Protein AF-A0A2H9RAN2-F1 (afdb_monomer_lite)

Secondary structure (DSSP, 8-state):
-------SS---S-TT--EEE---HHHHHHHHHHT---EEEGGGSSSTTTTPPPHHHHHHHHHHHHHTT--HHHHHHHHHHHHHHHTGGGG-EEE-EEE----

Structure (mmCIF, N/CA/C/O backbone):
data_AF-A0A2H9RAN2-F1
#
_entry.id   AF-A0A2H9RAN2-F1
#
loop_
_atom_site.group_PDB
_atom_site.id
_atom_site.type_symbol
_atom_site.label_atom_id
_atom_site.label_alt_id
_atom_site.label_comp_id
_atom_site.label_asym_id
_atom_site.label_entity_id
_atom_site.label_seq_id
_atom_site.pdbx_PDB_ins_code
_atom_site.Cartn_x
_atom_site.Cartn_y
_atom_site.Cartn_z
_atom_site.occupancy
_atom_site.B_iso_or_equiv
_atom_site.auth_seq_id
_atom_site.auth_comp_id
_atom_site.auth_asym_id
_atom_site.auth_atom_id
_atom_site.pdbx_PDB_model_num
ATOM 1 N N . MET A 1 1 ? -11.323 36.218 -2.977 1.00 43.06 1 MET A N 1
ATOM 2 C CA . MET A 1 1 ? -10.532 35.564 -1.911 1.00 43.06 1 MET A CA 1
ATOM 3 C C . MET A 1 1 ? -10.203 34.171 -2.437 1.00 43.06 1 MET A C 1
ATOM 5 O O . MET A 1 1 ? -10.872 33.219 -2.074 1.00 43.06 1 MET A O 1
ATOM 9 N N . GLU A 1 2 ? -9.298 34.091 -3.418 1.00 51.75 2 GLU A N 1
ATOM 10 C CA . GLU A 1 2 ? -9.174 32.931 -4.331 1.00 51.75 2 GLU A CA 1
ATOM 11 C C . GLU A 1 2 ? -7.728 32.450 -4.564 1.00 51.75 2 GLU A C 1
ATOM 13 O O . GLU A 1 2 ? -7.513 31.552 -5.365 1.00 51.75 2 GLU A O 1
ATOM 18 N N . ASP A 1 3 ? -6.735 32.951 -3.826 1.00 52.88 3 ASP A N 1
ATOM 19 C CA . ASP A 1 3 ? -5.325 32.606 -4.073 1.00 52.88 3 ASP A CA 1
ATOM 20 C C . ASP A 1 3 ? -4.726 31.719 -2.977 1.00 52.88 3 ASP A C 1
ATOM 22 O O . ASP A 1 3 ? -3.910 32.173 -2.175 1.00 52.88 3 ASP A O 1
ATOM 26 N N . ASN A 1 4 ? -5.121 30.441 -2.910 1.00 55.03 4 ASN A N 1
ATOM 27 C CA . ASN A 1 4 ? -4.305 29.451 -2.183 1.00 55.03 4 ASN A CA 1
ATOM 28 C C . ASN A 1 4 ? -4.529 27.975 -2.560 1.00 55.03 4 ASN A C 1
ATOM 30 O O . ASN A 1 4 ? -4.313 27.077 -1.744 1.00 55.03 4 ASN A O 1
ATOM 34 N N . LEU A 1 5 ? -4.929 27.680 -3.800 1.00 59.69 5 LEU A N 1
ATOM 35 C CA . LEU A 1 5 ? -4.826 26.312 -4.311 1.00 59.69 5 LEU A CA 1
ATOM 36 C C . LEU A 1 5 ? -3.364 26.048 -4.689 1.00 59.69 5 LEU A C 1
ATOM 38 O O . LEU A 1 5 ? -2.942 26.304 -5.815 1.00 59.69 5 LEU A O 1
ATOM 42 N N . LYS A 1 6 ? -2.570 25.547 -3.733 1.00 67.75 6 LYS A N 1
ATOM 43 C CA . LYS A 1 6 ? -1.285 24.913 -4.058 1.00 67.75 6 LYS A CA 1
ATOM 44 C C . LYS A 1 6 ? -1.545 23.850 -5.125 1.00 67.75 6 LYS A C 1
ATOM 46 O O . LYS A 1 6 ? -2.403 22.990 -4.935 1.00 67.75 6 LYS A O 1
ATOM 51 N N . SER A 1 7 ? -0.799 23.916 -6.226 1.00 73.81 7 SER A N 1
ATOM 52 C CA . SER A 1 7 ? -0.818 22.876 -7.254 1.00 73.81 7 SER A CA 1
ATOM 53 C C . SER A 1 7 ? -0.622 21.511 -6.593 1.00 73.81 7 SER A C 1
ATOM 55 O O . SER A 1 7 ? 0.374 21.292 -5.903 1.00 73.81 7 SER A O 1
ATOM 57 N N . VAL A 1 8 ? -1.576 20.598 -6.796 1.00 76.44 8 VAL A N 1
ATOM 58 C CA . VAL A 1 8 ? -1.493 19.207 -6.309 1.00 76.44 8 VAL A CA 1
ATOM 59 C C . VAL A 1 8 ? -0.360 18.430 -6.982 1.00 76.44 8 VAL A C 1
ATOM 61 O O . VAL A 1 8 ? 0.069 17.396 -6.481 1.00 76.44 8 VAL A O 1
ATOM 64 N N . PHE A 1 9 ? 0.143 18.949 -8.103 1.00 78.50 9 PHE A N 1
ATOM 65 C CA . PHE A 1 9 ? 1.320 18.450 -8.788 1.00 78.50 9 PHE A CA 1
ATOM 66 C C . PHE A 1 9 ? 2.474 19.439 -8.622 1.00 78.50 9 PHE A C 1
ATOM 68 O O . PHE A 1 9 ? 2.420 20.571 -9.114 1.00 78.50 9 PHE A O 1
ATOM 75 N N . ILE A 1 10 ? 3.525 19.004 -7.935 1.00 81.25 10 ILE A N 1
ATOM 76 C CA . ILE A 1 10 ? 4.783 19.739 -7.849 1.00 81.25 10 ILE A CA 1
ATOM 77 C C . ILE A 1 10 ? 5.659 19.211 -8.978 1.00 81.25 10 ILE A C 1
ATOM 79 O O . ILE A 1 10 ? 6.094 18.060 -8.942 1.00 81.25 10 ILE A O 1
ATOM 83 N N . LYS A 1 11 ? 5.871 20.036 -10.006 1.00 84.25 11 LYS A N 1
ATOM 84 C CA . LYS A 1 11 ? 6.811 19.687 -11.071 1.00 84.25 11 LYS A CA 1
ATOM 85 C C . LYS A 1 11 ? 8.240 19.658 -10.505 1.00 84.25 11 LYS A C 1
ATOM 87 O O . LYS A 1 11 ? 8.531 20.461 -9.618 1.00 84.25 11 LYS A O 1
ATOM 92 N N . PRO A 1 12 ? 9.126 18.790 -11.014 1.00 86.12 12 PRO A N 1
ATOM 93 C CA . PRO A 1 12 ? 10.541 18.859 -10.673 1.00 86.12 12 PRO A CA 1
ATOM 94 C C . PRO A 1 12 ? 11.135 20.208 -11.099 1.00 86.12 12 PRO A C 1
ATOM 96 O O . PRO A 1 12 ? 10.788 20.729 -12.162 1.00 86.12 12 PRO A O 1
ATOM 99 N N . ASP A 1 13 ? 12.053 20.750 -10.299 1.00 87.19 13 ASP A N 1
ATOM 100 C CA . ASP A 1 13 ? 12.782 21.983 -10.638 1.00 87.19 13 ASP A CA 1
ATOM 101 C C . ASP A 1 13 ? 13.827 21.753 -11.745 1.00 87.19 13 ASP A C 1
ATOM 103 O O . ASP A 1 13 ? 14.187 22.677 -12.474 1.00 87.19 13 ASP A O 1
ATOM 107 N N . ASN A 1 14 ? 14.292 20.508 -11.891 1.00 88.44 14 ASN A N 1
ATOM 108 C CA . ASN A 1 14 ? 15.225 20.067 -12.921 1.00 88.44 14 ASN A CA 1
ATOM 109 C C . ASN A 1 14 ? 14.540 19.057 -13.853 1.00 88.44 14 ASN A C 1
ATOM 111 O O . ASN A 1 14 ? 14.232 17.940 -13.443 1.00 88.44 14 ASN A O 1
ATOM 115 N N . GLU A 1 15 ? 14.352 19.420 -15.121 1.00 88.44 15 GLU A N 1
ATOM 116 C CA . GLU A 1 15 ? 13.766 18.526 -16.134 1.00 88.44 15 GLU A CA 1
ATOM 117 C C . GLU A 1 15 ? 14.658 17.317 -16.462 1.00 88.44 15 GLU A C 1
ATOM 119 O O . GLU A 1 15 ? 14.170 16.308 -16.962 1.00 88.44 15 GLU A O 1
ATOM 124 N N . ASN A 1 16 ? 15.951 17.395 -16.138 1.00 89.50 16 ASN A N 1
ATOM 125 C CA . ASN A 1 16 ? 16.925 16.324 -16.337 1.00 89.50 16 ASN A CA 1
ATOM 126 C C . ASN A 1 16 ? 17.188 15.512 -15.059 1.00 89.50 16 ASN A C 1
ATOM 128 O O . ASN A 1 16 ? 18.195 14.805 -14.992 1.00 89.50 16 ASN A O 1
ATOM 132 N N . ILE A 1 17 ? 16.338 15.639 -14.032 1.00 90.19 17 ILE A N 1
ATOM 133 C CA . ILE A 1 17 ? 16.486 14.870 -12.793 1.00 90.19 17 ILE A CA 1
ATOM 134 C C . ILE A 1 17 ? 16.474 13.373 -13.100 1.00 90.19 17 ILE A C 1
ATOM 136 O O . ILE A 1 17 ? 15.646 12.877 -13.873 1.00 90.19 17 ILE A O 1
ATOM 140 N N . LYS A 1 18 ? 17.405 12.634 -12.499 1.00 88.88 18 LYS A N 1
ATOM 141 C CA . LYS A 1 18 ? 17.432 11.183 -12.670 1.00 88.88 18 LYS A CA 1
ATOM 142 C C . LYS A 1 18 ? 16.250 10.563 -11.930 1.00 88.88 18 LYS A C 1
ATOM 144 O O . LYS A 1 18 ? 15.967 10.878 -10.773 1.00 88.88 18 LYS A O 1
ATOM 149 N N . ILE A 1 19 ? 15.570 9.640 -12.604 1.00 86.88 19 ILE A N 1
ATOM 150 C CA . ILE A 1 19 ? 14.482 8.863 -12.016 1.00 86.88 19 ILE A CA 1
ATOM 151 C C . ILE A 1 19 ? 14.930 7.411 -11.915 1.00 86.88 19 ILE A C 1
ATOM 153 O O . ILE A 1 19 ? 15.224 6.752 -12.913 1.00 86.88 19 ILE A O 1
ATOM 157 N N . TRP A 1 20 ? 14.958 6.919 -10.688 1.00 86.00 20 TRP A N 1
ATOM 158 C CA . TRP A 1 20 ? 15.233 5.540 -10.341 1.00 86.00 20 TRP A CA 1
ATOM 159 C C . TRP A 1 20 ? 13.948 4.730 -10.416 1.00 86.00 20 TRP A C 1
ATOM 161 O O . TRP A 1 20 ? 12.862 5.221 -10.092 1.00 86.00 20 TRP A O 1
ATOM 171 N N . ARG A 1 21 ? 14.072 3.467 -10.826 1.00 80.44 21 ARG A N 1
ATOM 172 C CA . ARG A 1 21 ? 12.940 2.547 -10.886 1.00 80.44 21 ARG A CA 1
ATOM 173 C C . ARG A 1 21 ? 13.297 1.208 -10.263 1.00 80.44 21 ARG A C 1
ATOM 175 O O . ARG A 1 21 ? 14.218 0.534 -10.715 1.00 80.44 21 ARG A O 1
ATOM 182 N N . PHE A 1 22 ? 12.517 0.799 -9.271 1.00 83.00 22 PHE A N 1
ATOM 183 C CA . PHE A 1 22 ? 12.685 -0.484 -8.594 1.00 83.00 22 PHE A CA 1
ATOM 184 C C . PHE A 1 22 ? 11.808 -1.544 -9.268 1.00 83.00 22 PHE A C 1
ATOM 186 O O . PHE A 1 22 ? 10.602 -1.616 -9.023 1.00 83.00 22 PHE A O 1
ATOM 193 N N . LEU A 1 23 ? 12.385 -2.348 -10.166 1.00 85.19 23 LEU A N 1
ATOM 194 C CA . LEU A 1 23 ? 11.665 -3.441 -10.820 1.00 85.19 23 LEU A CA 1
ATOM 195 C C . LEU A 1 23 ? 12.551 -4.605 -11.267 1.00 85.19 23 LEU A C 1
ATOM 197 O O . LEU A 1 23 ? 13.745 -4.446 -11.498 1.00 85.19 23 LEU A O 1
ATOM 201 N N . ASP A 1 24 ? 11.905 -5.742 -11.518 1.00 88.12 24 ASP A N 1
ATOM 202 C CA . ASP A 1 24 ? 12.480 -6.852 -12.273 1.00 88.12 24 ASP A CA 1
ATOM 203 C C . ASP A 1 24 ? 12.235 -6.708 -13.786 1.00 88.12 24 ASP A C 1
ATOM 205 O O . ASP A 1 24 ? 11.321 -6.017 -14.242 1.00 88.12 24 ASP A O 1
ATOM 209 N N . PHE A 1 25 ? 13.055 -7.387 -14.586 1.00 91.06 25 PHE A N 1
ATOM 210 C CA . PHE A 1 25 ? 12.978 -7.332 -16.047 1.00 91.06 25 PHE A CA 1
ATOM 211 C C . PHE A 1 25 ? 11.586 -7.683 -16.627 1.00 91.06 25 PHE A C 1
ATOM 213 O O . PHE A 1 25 ? 11.116 -6.949 -17.500 1.00 91.06 25 PHE A O 1
ATOM 220 N N . PRO A 1 26 ? 10.865 -8.722 -16.159 1.00 93.50 26 PRO A N 1
ATOM 221 C CA . PRO A 1 26 ? 9.520 -9.019 -16.658 1.00 93.50 26 PRO A CA 1
ATOM 222 C C . PRO A 1 26 ? 8.525 -7.858 -16.507 1.00 93.50 26 PRO A C 1
ATOM 224 O O . PRO A 1 26 ? 7.781 -7.555 -17.445 1.00 93.50 26 PRO A O 1
ATOM 227 N N . LYS A 1 27 ? 8.530 -7.156 -15.364 1.00 90.50 27 LYS A N 1
ATOM 228 C CA . LYS A 1 27 ? 7.699 -5.955 -15.164 1.00 90.50 27 LYS A CA 1
ATOM 229 C C . LYS A 1 27 ? 8.103 -4.819 -16.106 1.00 90.50 27 LYS A C 1
ATOM 231 O O . LYS A 1 27 ? 7.244 -4.030 -16.503 1.00 90.50 27 LYS A O 1
ATOM 236 N N . PHE A 1 28 ? 9.382 -4.725 -16.481 1.00 90.31 28 PHE A N 1
ATOM 237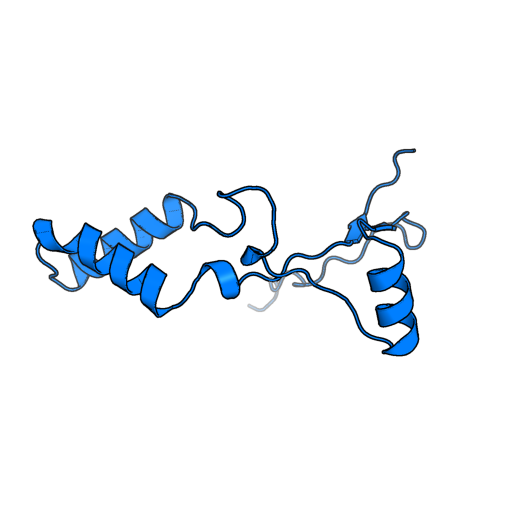 C CA . PHE A 1 28 ? 9.858 -3.732 -17.452 1.00 90.31 28 PHE A CA 1
ATOM 238 C C . PHE A 1 28 ? 9.237 -3.992 -18.818 1.00 90.31 28 PHE A C 1
ATOM 240 O O . PHE A 1 28 ? 8.555 -3.123 -19.361 1.00 90.31 28 PHE A O 1
ATOM 247 N N . ALA A 1 29 ? 9.433 -5.211 -19.324 1.00 94.38 29 ALA A N 1
ATOM 248 C CA . ALA A 1 29 ? 8.954 -5.626 -20.632 1.00 94.38 29 ALA A CA 1
ATOM 249 C C . ALA A 1 29 ? 7.432 -5.462 -20.739 1.00 94.38 29 ALA A C 1
ATOM 251 O O . ALA A 1 29 ? 6.950 -4.867 -21.698 1.00 94.38 29 ALA A O 1
ATOM 252 N N . SER A 1 30 ? 6.678 -5.878 -19.712 1.00 94.19 30 SER A N 1
ATOM 253 C CA . SER A 1 30 ? 5.220 -5.709 -19.706 1.00 94.19 30 SER A CA 1
ATOM 254 C C . SER A 1 30 ? 4.777 -4.245 -19.743 1.00 94.19 30 SER A C 1
ATOM 256 O O . SER A 1 30 ? 3.690 -3.984 -20.251 1.00 94.19 30 SER A O 1
ATOM 258 N N . MET A 1 31 ? 5.533 -3.306 -19.169 1.00 93.38 31 MET A N 1
ATOM 259 C CA . MET A 1 31 ? 5.173 -1.885 -19.225 1.00 93.38 31 MET A CA 1
ATOM 260 C C . MET A 1 31 ? 5.397 -1.290 -20.609 1.00 93.38 31 MET A C 1
ATOM 262 O O . MET A 1 31 ? 4.570 -0.500 -21.061 1.00 93.38 31 MET A O 1
ATOM 266 N N . L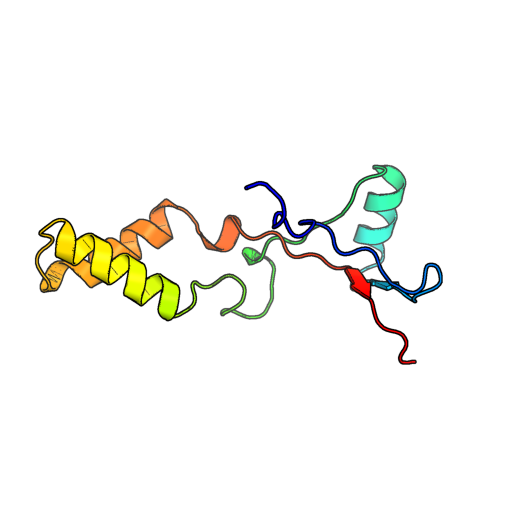EU A 1 32 ? 6.503 -1.665 -21.259 1.00 93.94 32 LEU A N 1
ATOM 267 C CA . LEU A 1 32 ? 6.793 -1.240 -22.626 1.00 93.94 32 LEU A CA 1
ATOM 268 C C . LEU A 1 32 ? 5.748 -1.790 -23.595 1.00 93.94 32 LEU A C 1
ATOM 270 O O . LEU A 1 32 ? 5.227 -1.034 -24.396 1.00 93.94 32 LEU A O 1
ATOM 274 N N . ASP A 1 33 ? 5.394 -3.068 -23.468 1.00 97.69 33 ASP A N 1
ATOM 275 C CA . ASP A 1 33 ? 4.383 -3.711 -24.313 1.00 97.69 33 ASP A CA 1
ATOM 276 C C . ASP A 1 33 ? 2.987 -3.083 -24.145 1.00 97.69 33 ASP A C 1
ATOM 278 O O . ASP A 1 33 ? 2.286 -2.816 -25.117 1.00 97.69 33 ASP A O 1
ATOM 282 N N . LYS A 1 34 ? 2.591 -2.777 -22.902 1.00 96.88 34 LYS A N 1
ATOM 283 C CA . LYS A 1 34 ? 1.252 -2.243 -22.589 1.00 96.88 34 LYS A CA 1
ATOM 284 C C . LYS A 1 34 ? 1.136 -0.722 -22.665 1.00 96.88 34 LYS A C 1
ATOM 286 O O . LYS A 1 34 ? 0.040 -0.202 -22.473 1.00 96.88 34 LYS A O 1
ATOM 291 N N . HIS A 1 35 ? 2.243 -0.007 -22.869 1.00 96.12 35 HIS A N 1
ATOM 292 C CA . HIS A 1 35 ? 2.312 1.455 -22.751 1.00 96.12 35 HIS A CA 1
ATOM 293 C C . HIS A 1 35 ? 1.648 1.990 -21.463 1.00 96.12 35 HIS A C 1
ATOM 295 O O . HIS A 1 35 ? 0.926 2.986 -21.478 1.00 96.12 35 HIS A O 1
ATOM 301 N N . SER A 1 36 ? 1.867 1.312 -20.334 1.00 92.94 36 SER A N 1
ATOM 302 C CA . SER A 1 36 ? 1.181 1.598 -19.066 1.00 92.94 36 SER A CA 1
ATOM 303 C C . SER A 1 36 ? 2.148 1.626 -17.888 1.00 92.94 36 SER A C 1
ATOM 305 O O . SER A 1 36 ? 3.137 0.896 -17.892 1.00 92.94 36 SER A O 1
ATOM 307 N N . LEU A 1 37 ? 1.829 2.389 -16.839 1.00 90.06 37 LEU A N 1
ATOM 308 C CA . LEU A 1 37 ? 2.572 2.354 -15.576 1.00 90.06 37 LEU A CA 1
ATOM 309 C C . LEU A 1 37 ? 2.269 1.086 -14.770 1.00 90.06 37 LEU A C 1
ATOM 311 O O . LEU A 1 37 ? 1.166 0.544 -14.814 1.00 90.06 37 LEU A O 1
ATOM 315 N N . PHE A 1 38 ? 3.258 0.642 -14.001 1.00 90.31 38 PHE A N 1
ATOM 316 C CA . PHE A 1 38 ? 3.126 -0.455 -13.054 1.00 90.31 38 PHE A CA 1
ATOM 317 C C . PHE A 1 38 ? 3.100 0.095 -11.633 1.00 90.31 38 PHE A C 1
ATOM 319 O O . PHE A 1 38 ? 4.020 0.805 -11.219 1.00 90.31 38 PHE A O 1
ATOM 326 N N . PHE A 1 39 ? 2.078 -0.305 -10.886 1.00 90.94 39 PHE A N 1
ATOM 327 C CA . PHE A 1 39 ? 1.998 -0.104 -9.448 1.00 90.94 39 PHE A CA 1
ATOM 328 C C . PHE A 1 39 ? 1.886 -1.463 -8.775 1.00 90.94 39 PHE A C 1
ATOM 330 O O . PHE A 1 39 ? 1.060 -2.291 -9.172 1.00 90.94 39 PHE A O 1
ATOM 337 N N . SER A 1 40 ? 2.720 -1.705 -7.767 1.00 90.56 40 SER A N 1
ATOM 338 C CA . SER A 1 40 ? 2.608 -2.938 -6.997 1.00 90.56 40 SER A CA 1
ATOM 339 C C . SER A 1 40 ? 1.562 -2.769 -5.910 1.00 90.56 40 SER A C 1
ATOM 341 O O . SER A 1 40 ? 1.534 -1.752 -5.229 1.00 90.56 40 SER A O 1
ATOM 343 N N . ASN A 1 41 ? 0.719 -3.774 -5.722 1.00 92.75 41 ASN A N 1
ATOM 344 C CA . ASN A 1 41 ? -0.191 -3.799 -4.585 1.00 92.75 41 ASN A CA 1
ATOM 345 C C . ASN A 1 41 ? 0.604 -4.051 -3.289 1.00 92.75 41 ASN A C 1
ATOM 347 O O . ASN A 1 41 ? 1.518 -4.884 -3.304 1.00 92.75 41 ASN A O 1
ATOM 351 N N . ALA A 1 42 ? 0.263 -3.367 -2.194 1.00 93.19 42 ALA A N 1
ATOM 352 C CA . ALA A 1 42 ? 0.946 -3.527 -0.907 1.00 93.19 42 ALA A CA 1
ATOM 353 C C . ALA A 1 42 ? 0.849 -4.955 -0.335 1.00 93.19 42 ALA A C 1
ATOM 355 O O . ALA A 1 42 ? 1.745 -5.392 0.377 1.00 93.19 42 ALA A O 1
ATOM 356 N N . VAL A 1 43 ? -0.173 -5.741 -0.701 1.00 92.50 43 VAL A N 1
ATOM 357 C CA . VAL A 1 43 ? -0.277 -7.168 -0.327 1.00 92.50 43 VAL A CA 1
ATOM 358 C C . VAL A 1 43 ? 0.875 -8.013 -0.877 1.00 92.50 43 VAL A C 1
ATOM 360 O O . VAL A 1 43 ? 1.195 -9.053 -0.314 1.00 92.50 43 VAL A O 1
ATOM 363 N N . LYS A 1 44 ? 1.521 -7.575 -1.964 1.00 91.06 44 LYS A N 1
ATOM 364 C CA . LYS A 1 44 ? 2.641 -8.292 -2.595 1.00 91.06 44 LYS A CA 1
ATOM 365 C C . LYS A 1 44 ? 4.012 -7.902 -2.036 1.00 91.06 44 LYS A C 1
ATOM 367 O O . LYS A 1 44 ? 5.016 -8.284 -2.628 1.00 91.06 44 LYS A O 1
ATOM 372 N N . MET A 1 45 ? 4.050 -7.085 -0.990 1.00 89.94 45 MET A N 1
ATOM 373 C CA . MET A 1 45 ? 5.288 -6.616 -0.374 1.00 89.94 45 MET A CA 1
ATOM 374 C C . MET A 1 45 ? 5.736 -7.588 0.710 1.00 89.94 45 MET A C 1
ATOM 376 O O . MET A 1 45 ? 4.902 -8.181 1.393 1.00 89.94 45 MET A O 1
ATOM 380 N N . ASP A 1 46 ? 7.050 -7.736 0.859 1.00 91.25 46 ASP A N 1
ATOM 381 C CA . ASP A 1 46 ? 7.635 -8.686 1.810 1.00 91.25 46 ASP A CA 1
ATOM 382 C C . ASP A 1 46 ? 7.497 -8.213 3.267 1.00 91.25 46 ASP A C 1
ATOM 384 O O . ASP A 1 46 ? 7.445 -9.033 4.184 1.00 91.25 46 ASP A O 1
ATOM 388 N N . ASP A 1 47 ? 7.411 -6.897 3.491 1.00 90.19 47 ASP A N 1
ATOM 389 C CA . ASP A 1 47 ? 7.160 -6.330 4.814 1.00 90.19 47 ASP A CA 1
ATOM 390 C C . ASP A 1 47 ? 5.671 -6.455 5.189 1.00 90.19 47 ASP A C 1
ATOM 392 O O . ASP A 1 47 ? 4.764 -5.991 4.485 1.00 90.19 47 ASP A O 1
ATOM 396 N N . ALA A 1 48 ? 5.410 -7.080 6.339 1.00 86.75 48 ALA A N 1
ATOM 397 C CA . ALA A 1 48 ? 4.069 -7.266 6.875 1.00 86.75 48 ALA A CA 1
ATOM 398 C C . ALA A 1 48 ? 3.364 -5.932 7.171 1.00 86.75 48 ALA A C 1
ATOM 400 O O . ALA A 1 48 ? 2.151 -5.847 6.968 1.00 86.75 48 ALA A O 1
ATOM 401 N N . PHE A 1 49 ? 4.119 -4.899 7.558 1.00 87.81 49 PHE A N 1
ATOM 402 C CA . PHE A 1 49 ? 3.592 -3.581 7.914 1.00 87.81 49 PHE A CA 1
ATOM 403 C C . PHE A 1 49 ? 3.283 -2.700 6.695 1.00 87.81 49 PHE A C 1
ATOM 405 O O . PHE A 1 49 ? 2.596 -1.685 6.818 1.00 87.81 49 PHE A O 1
ATOM 412 N N . GLU A 1 50 ? 3.747 -3.078 5.501 1.00 88.75 50 GLU A N 1
ATOM 413 C CA . GLU A 1 50 ? 3.508 -2.304 4.285 1.00 88.75 50 GLU A CA 1
ATOM 414 C C . GLU A 1 50 ? 2.004 -2.279 3.961 1.00 88.75 50 GLU A C 1
ATOM 416 O O . GLU A 1 50 ? 1.358 -3.325 3.838 1.00 88.75 50 GLU A O 1
ATOM 421 N N . GLY A 1 51 ? 1.426 -1.082 3.847 1.00 87.75 51 GLY A N 1
ATOM 422 C CA . GLY A 1 51 ? 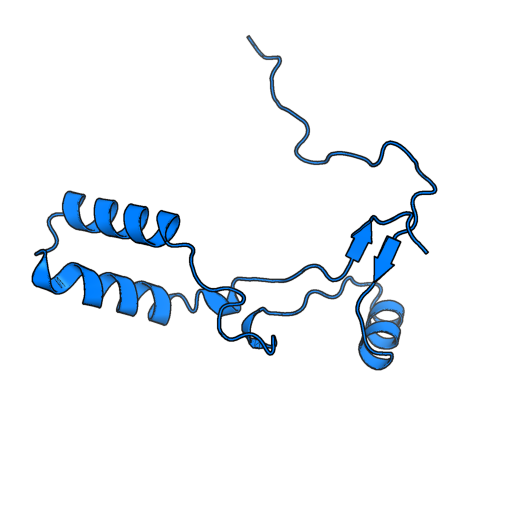-0.016 -0.896 3.646 1.00 87.75 51 GLY A CA 1
ATOM 423 C C . GLY A 1 51 ? -0.884 -1.097 4.897 1.00 87.75 51 GLY A C 1
ATOM 424 O O . GLY A 1 51 ? -2.108 -1.143 4.773 1.00 87.75 51 GLY A O 1
ATOM 425 N N . GLU A 1 52 ? -0.297 -1.211 6.094 1.00 89.19 52 GLU A N 1
ATOM 426 C CA . GLU A 1 52 ? -1.060 -1.116 7.342 1.00 89.19 52 GLU A CA 1
ATOM 427 C C . GLU A 1 52 ? -1.495 0.327 7.636 1.00 89.19 52 GLU A C 1
ATOM 429 O O . GLU A 1 52 ? -0.841 1.304 7.261 1.00 89.19 52 GLU A O 1
ATOM 434 N N . LEU A 1 53 ? -2.618 0.471 8.344 1.00 90.25 53 LEU A N 1
ATOM 435 C CA . LEU A 1 53 ? -3.097 1.782 8.763 1.00 90.25 53 LEU A CA 1
ATOM 436 C C . LEU A 1 53 ? -2.199 2.356 9.869 1.00 90.25 53 LEU A C 1
ATOM 438 O O . LEU A 1 53 ? -2.035 1.719 10.913 1.00 90.25 53 LEU A O 1
ATOM 442 N N . PRO A 1 54 ? -1.699 3.595 9.713 1.00 90.44 54 PRO A N 1
ATOM 443 C CA . PRO A 1 54 ? -0.981 4.276 10.779 1.00 90.44 54 PRO A CA 1
ATOM 444 C C . PRO A 1 54 ? -1.826 4.397 12.051 1.00 90.44 54 PRO A C 1
ATOM 446 O O . PRO A 1 54 ? -3.052 4.536 12.000 1.00 90.44 54 PRO A O 1
ATOM 449 N N . LYS A 1 55 ? -1.167 4.450 13.214 1.00 92.19 55 LYS A N 1
ATOM 450 C CA . LYS A 1 55 ? -1.842 4.609 14.513 1.00 92.19 55 LYS A CA 1
ATOM 451 C C . LYS A 1 55 ? -2.790 5.814 14.548 1.00 92.19 55 LYS A C 1
ATOM 453 O O . LYS A 1 55 ? -3.884 5.705 15.084 1.00 92.19 55 LYS A O 1
ATOM 458 N N . SER A 1 56 ? -2.409 6.935 13.939 1.00 95.00 56 SER A N 1
ATOM 459 C CA . SER A 1 56 ? -3.256 8.132 13.853 1.00 95.00 56 SER A CA 1
ATOM 460 C C . SER A 1 56 ? -4.580 7.870 13.127 1.00 95.00 56 SER A C 1
ATOM 462 O O . SER A 1 56 ? -5.618 8.379 13.547 1.00 95.00 56 SER A O 1
ATOM 464 N N . ASN A 1 57 ? -4.571 7.052 12.070 1.00 92.25 57 ASN A N 1
ATOM 465 C CA . ASN A 1 57 ? -5.789 6.620 11.392 1.00 92.25 57 ASN A CA 1
ATOM 466 C C . ASN A 1 57 ? -6.635 5.734 12.311 1.00 92.25 57 ASN A C 1
ATOM 468 O O . ASN A 1 57 ? -7.842 5.940 12.398 1.00 92.25 57 ASN A O 1
ATOM 472 N N . LEU A 1 58 ? -6.018 4.797 13.036 1.00 92.81 58 LEU A N 1
ATOM 473 C CA . LEU A 1 58 ? -6.725 3.946 14.000 1.00 92.81 58 LEU A CA 1
ATOM 474 C C . LEU A 1 58 ? -7.358 4.766 15.137 1.00 92.81 58 LEU A C 1
ATOM 476 O O . LEU A 1 58 ? -8.515 4.532 15.485 1.00 92.81 58 LEU A O 1
ATOM 480 N N . ASP A 1 59 ? -6.647 5.764 15.665 1.00 94.69 59 ASP A N 1
ATOM 481 C CA . ASP A 1 59 ? -7.136 6.675 16.706 1.00 94.69 59 ASP A CA 1
ATOM 482 C C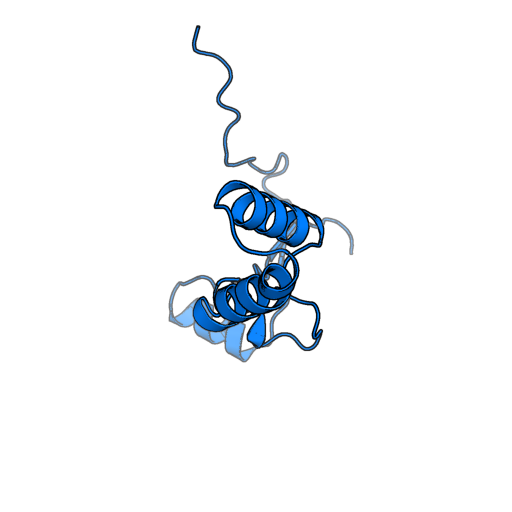 . ASP A 1 59 ? -8.306 7.539 16.197 1.00 94.69 59 ASP A C 1
ATOM 484 O O . ASP A 1 59 ? -9.293 7.767 16.908 1.00 94.69 59 ASP A O 1
ATOM 488 N N . TRP A 1 60 ? -8.2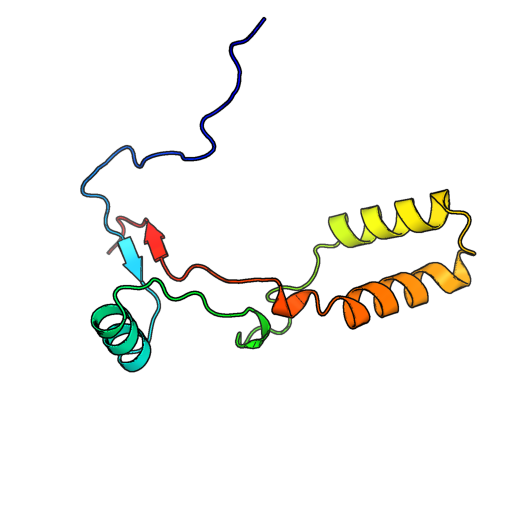43 7.976 14.935 1.00 94.88 60 TRP A N 1
ATOM 489 C CA . TRP A 1 60 ? -9.338 8.691 14.285 1.00 94.88 60 TRP A CA 1
ATOM 490 C C . TRP A 1 60 ? -10.574 7.798 14.102 1.00 94.88 60 TRP A C 1
ATOM 492 O O . TRP A 1 60 ? -11.676 8.200 14.478 1.00 94.88 60 TRP A O 1
ATOM 502 N N . ILE A 1 61 ? -10.401 6.564 13.613 1.00 93.56 61 ILE A N 1
ATOM 503 C CA . ILE A 1 61 ? -11.496 5.590 13.462 1.00 93.56 61 ILE A CA 1
ATOM 504 C C . ILE A 1 61 ? -12.119 5.263 14.823 1.00 93.56 61 ILE A C 1
ATOM 506 O O . ILE A 1 61 ? -13.344 5.254 14.957 1.00 93.56 61 ILE A O 1
ATOM 510 N N . LYS A 1 62 ? -11.295 5.061 15.856 1.00 95.00 62 LYS A N 1
ATOM 511 C CA . LYS A 1 62 ? -11.754 4.874 17.236 1.00 95.00 62 LYS A CA 1
ATOM 512 C C . LYS A 1 62 ? -12.642 6.035 17.685 1.00 95.00 62 LYS A C 1
ATOM 514 O O . LYS A 1 62 ? -13.767 5.804 18.117 1.00 95.00 62 LYS A O 1
ATOM 519 N N . THR A 1 63 ? -12.178 7.272 17.498 1.00 95.56 63 THR A N 1
ATOM 520 C CA . THR A 1 63 ? -12.941 8.485 17.837 1.00 95.56 63 THR A CA 1
ATOM 521 C C . THR A 1 63 ? -14.283 8.548 17.098 1.00 95.56 63 THR A C 1
ATOM 523 O O . THR A 1 63 ? -15.282 8.995 17.662 1.00 95.56 63 THR A O 1
ATOM 526 N N . MET A 1 64 ? -14.339 8.103 15.838 1.00 94.94 64 MET A N 1
ATOM 527 C CA . MET A 1 64 ? -15.597 8.040 15.087 1.00 94.94 64 MET A CA 1
ATOM 528 C C . MET A 1 64 ? -16.587 7.039 15.690 1.00 94.94 64 MET A C 1
ATOM 530 O O . MET A 1 64 ? -17.753 7.387 15.867 1.00 94.94 64 MET A O 1
ATOM 534 N N . PHE A 1 65 ? -16.139 5.832 16.049 1.00 95.31 65 PHE A N 1
ATOM 535 C CA . PHE A 1 65 ? -17.001 4.827 16.683 1.00 95.31 65 PHE A CA 1
ATOM 536 C C . PHE A 1 65 ? -17.490 5.258 18.070 1.00 95.31 65 PHE A C 1
ATOM 538 O O . PHE A 1 65 ? -18.663 5.046 18.387 1.00 95.31 65 PHE A O 1
ATOM 545 N N . GLU A 1 66 ? -16.630 5.901 18.866 1.00 94.62 66 GLU A N 1
ATOM 546 C CA . GLU A 1 66 ? -17.007 6.488 20.159 1.00 94.62 66 GLU A CA 1
ATOM 547 C C . GLU A 1 66 ? -18.120 7.529 19.983 1.00 94.62 66 GLU A C 1
ATOM 549 O O . GLU A 1 66 ? -19.153 7.458 20.647 1.00 94.62 66 GLU A O 1
ATOM 554 N N . LYS A 1 67 ? -17.962 8.454 19.027 1.00 95.88 67 LYS A N 1
ATOM 555 C CA . LYS A 1 67 ? -18.975 9.479 18.716 1.00 95.88 67 LYS A CA 1
ATOM 556 C C . LYS A 1 67 ? -20.273 8.897 18.157 1.00 95.88 67 LYS A C 1
ATOM 558 O O . LYS A 1 67 ? -21.329 9.487 18.361 1.00 95.88 67 LYS A O 1
ATOM 563 N N . ALA A 1 68 ? -20.205 7.753 17.480 1.00 95.44 68 ALA A N 1
ATOM 564 C CA . ALA A 1 68 ? -21.372 7.020 16.999 1.00 95.44 68 ALA A CA 1
ATOM 565 C C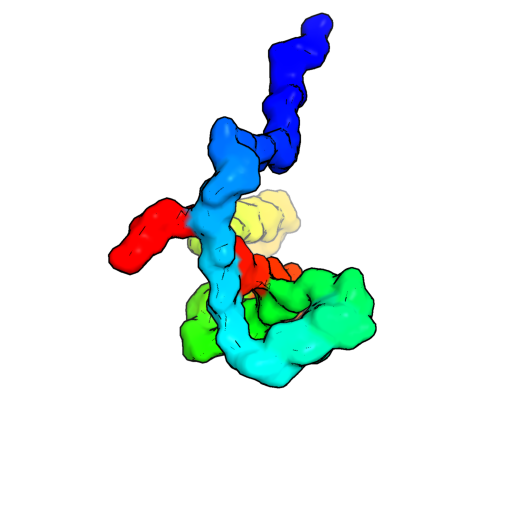 . ALA A 1 68 ? -22.098 6.228 18.108 1.00 95.44 68 ALA A C 1
ATOM 567 O O . ALA A 1 68 ? -23.106 5.583 17.830 1.00 95.44 68 ALA A O 1
ATOM 568 N N . GLY A 1 69 ? -21.605 6.261 19.354 1.00 95.75 69 GLY A N 1
ATOM 569 C CA . GLY A 1 69 ? -22.220 5.573 20.492 1.00 95.75 69 GLY A CA 1
ATOM 570 C C . GLY A 1 69 ? -21.889 4.081 20.573 1.00 95.75 69 GLY A C 1
ATOM 571 O O . GLY A 1 69 ? -22.609 3.330 21.229 1.00 95.75 69 GLY A O 1
ATOM 572 N N . THR A 1 70 ? -20.818 3.631 19.913 1.00 95.94 70 THR A N 1
ATOM 573 C CA . THR A 1 70 ? -20.377 2.232 19.997 1.00 95.94 70 THR A CA 1
ATOM 574 C C . THR A 1 70 ? -19.838 1.942 21.404 1.00 95.94 70 THR A C 1
ATOM 576 O O . THR A 1 70 ? -18.979 2.693 21.872 1.00 95.94 70 THR A O 1
ATOM 579 N N . PRO A 1 71 ? -20.276 0.861 22.081 1.00 95.44 71 PRO A N 1
ATOM 580 C CA . PRO A 1 71 ? -19.734 0.485 23.386 1.00 95.44 71 PRO A CA 1
ATOM 581 C C . PRO A 1 71 ? -18.221 0.247 23.329 1.00 95.44 71 PRO A C 1
ATOM 583 O O . PRO A 1 71 ? -17.738 -0.415 22.407 1.00 95.44 71 PRO A O 1
ATOM 586 N N . LEU A 1 72 ? -17.472 0.772 24.307 1.00 91.00 72 LEU A N 1
ATOM 587 C CA . LEU A 1 72 ? -15.999 0.771 24.318 1.00 91.00 72 LEU A CA 1
ATOM 588 C C . LEU A 1 72 ? -15.404 -0.632 24.142 1.00 91.00 72 LEU A C 1
ATOM 590 O O . LEU A 1 72 ? -14.415 -0.801 23.430 1.00 91.00 72 LEU A O 1
ATOM 594 N N . GLU A 1 73 ? -16.028 -1.646 24.742 1.00 94.62 73 GLU A N 1
ATOM 595 C CA . GLU A 1 73 ? -15.603 -3.042 24.654 1.00 94.62 73 GLU A CA 1
ATOM 596 C C . GLU A 1 73 ? -15.757 -3.641 23.247 1.00 94.62 73 GLU A C 1
ATOM 598 O O . GLU A 1 73 ? -15.121 -4.645 22.926 1.00 94.62 73 GLU A O 1
ATOM 603 N N . GLN A 1 74 ? -16.570 -3.020 22.388 1.00 95.00 74 GLN A N 1
ATOM 604 C CA . GLN A 1 74 ? -16.800 -3.465 21.015 1.00 95.00 74 GLN A CA 1
ATOM 605 C C . GLN A 1 74 ? -15.944 -2.717 19.993 1.00 95.00 74 GLN A C 1
ATOM 607 O O . GLN A 1 74 ? -15.769 -3.217 18.882 1.00 95.00 74 GLN A O 1
ATOM 612 N N . ILE A 1 75 ? -15.387 -1.552 20.338 1.00 93.94 75 ILE A N 1
ATOM 613 C CA . ILE A 1 75 ? -14.724 -0.673 19.364 1.00 93.94 75 ILE A CA 1
ATOM 614 C C . ILE A 1 75 ? -13.546 -1.362 18.678 1.00 93.94 75 ILE A C 1
ATOM 616 O O . ILE A 1 75 ? -13.446 -1.323 17.456 1.00 93.94 75 ILE A O 1
ATOM 620 N N . SER A 1 76 ? -12.679 -2.046 19.426 1.00 93.12 76 SER A N 1
ATOM 621 C CA . SER A 1 76 ? -11.529 -2.755 18.842 1.00 93.12 76 SER A CA 1
ATOM 622 C C . SER A 1 76 ? -11.962 -3.821 17.830 1.00 93.12 76 SER A C 1
ATOM 624 O O . SER A 1 76 ? -11.391 -3.922 16.743 1.00 93.12 76 SER A O 1
ATOM 626 N N . LYS A 1 77 ? -13.020 -4.574 18.154 1.00 94.75 77 LYS A N 1
ATOM 627 C CA . LYS A 1 77 ? -13.613 -5.573 17.261 1.00 94.75 77 LYS A CA 1
ATOM 628 C C . LYS A 1 77 ? -14.212 -4.919 16.016 1.00 94.75 77 LYS A C 1
ATOM 630 O O . LYS A 1 77 ? -14.003 -5.431 14.922 1.00 94.75 77 LYS A O 1
ATOM 635 N N . GLN A 1 78 ? -14.919 -3.799 16.167 1.00 93.25 78 GLN A N 1
ATOM 636 C CA . GLN A 1 78 ? -15.526 -3.074 15.046 1.00 93.25 78 GLN A CA 1
ATOM 637 C C . GLN A 1 78 ? -14.478 -2.467 14.109 1.00 93.25 78 GLN A C 1
ATOM 639 O O . GLN A 1 78 ? -14.622 -2.560 12.891 1.00 93.25 78 GLN A O 1
ATOM 644 N N . ILE A 1 79 ? -13.391 -1.911 14.655 1.00 92.31 79 ILE A N 1
ATOM 645 C CA . ILE A 1 79 ? -12.251 -1.423 13.868 1.00 92.31 79 ILE A CA 1
ATOM 646 C C . ILE A 1 79 ? -11.660 -2.566 13.049 1.00 92.31 79 ILE A C 1
ATOM 648 O O . ILE A 1 79 ? -11.526 -2.432 11.836 1.00 92.31 79 ILE A O 1
ATOM 652 N N . LYS A 1 80 ? -11.362 -3.702 13.692 1.00 91.56 80 LYS A N 1
ATOM 653 C CA . LYS A 1 80 ? -10.799 -4.863 13.001 1.00 91.56 80 LYS A CA 1
ATOM 654 C C . LYS A 1 80 ? -11.721 -5.365 11.888 1.00 91.56 80 LYS A C 1
ATOM 656 O O . LYS A 1 80 ? -11.274 -5.500 10.760 1.00 91.56 80 LYS A O 1
ATOM 661 N N . LEU A 1 81 ? -13.010 -5.557 12.180 1.00 91.69 81 LEU A N 1
ATOM 662 C CA . LEU A 1 81 ? -13.995 -5.969 11.176 1.00 91.69 81 LEU A CA 1
ATOM 663 C C . LEU A 1 81 ? -14.084 -4.978 10.016 1.00 91.69 81 LEU A C 1
ATOM 665 O O . LEU A 1 81 ? -14.224 -5.395 8.876 1.00 91.69 81 LEU A O 1
ATOM 669 N N . SER A 1 82 ? -13.999 -3.676 10.290 1.00 88.06 82 SER A N 1
ATOM 670 C CA . SER A 1 82 ? -14.005 -2.659 9.238 1.00 88.06 82 SER A CA 1
ATOM 671 C C . SER A 1 82 ? -12.776 -2.801 8.343 1.00 88.06 82 SER A C 1
ATOM 673 O O . SER A 1 82 ? -12.918 -2.880 7.130 1.00 88.06 82 SER A O 1
ATOM 675 N N . ILE A 1 83 ? -11.581 -2.897 8.930 1.00 89.12 83 ILE A N 1
ATOM 676 C CA . ILE A 1 83 ? -10.327 -3.076 8.185 1.00 89.12 83 ILE A CA 1
ATOM 677 C C . ILE A 1 83 ? -10.379 -4.352 7.335 1.00 89.12 83 ILE A C 1
ATOM 679 O O . ILE A 1 83 ? -10.083 -4.309 6.143 1.00 89.12 83 ILE A O 1
ATOM 683 N N . ASP A 1 84 ? -10.822 -5.462 7.923 1.00 87.19 84 ASP A N 1
ATOM 684 C CA . ASP A 1 84 ? -10.921 -6.746 7.232 1.00 87.19 84 ASP A CA 1
ATOM 685 C C . ASP A 1 84 ? -11.960 -6.689 6.092 1.00 87.19 84 ASP A C 1
ATOM 687 O O . ASP A 1 84 ? -11.685 -7.138 4.982 1.00 87.19 84 ASP A O 1
ATOM 691 N N . ASN A 1 85 ? -13.132 -6.082 6.322 1.00 89.19 85 ASN A N 1
ATOM 692 C CA . ASN A 1 85 ? -14.202 -5.974 5.320 1.00 89.19 85 ASN A CA 1
ATOM 693 C C . ASN A 1 85 ? -13.846 -5.054 4.145 1.00 89.19 85 ASN A C 1
ATOM 695 O O . ASN A 1 85 ? -14.331 -5.271 3.036 1.00 89.19 85 ASN A O 1
ATOM 699 N N . PHE A 1 86 ? -13.050 -4.010 4.387 1.00 87.19 86 PHE A N 1
ATOM 700 C CA . PHE A 1 86 ? -12.606 -3.084 3.342 1.00 87.19 86 PHE A CA 1
ATOM 701 C C . PHE A 1 86 ? -11.333 -3.541 2.633 1.00 87.19 86 PHE A C 1
ATOM 703 O O . PHE A 1 86 ? -10.954 -2.914 1.647 1.00 87.19 86 PHE A O 1
ATOM 710 N N . ASP A 1 87 ? -10.691 -4.610 3.112 1.00 87.62 87 ASP A N 1
ATOM 711 C CA . ASP A 1 87 ? -9.452 -5.141 2.547 1.00 87.62 87 ASP A CA 1
ATOM 712 C C . ASP A 1 87 ? -8.411 -4.027 2.325 1.00 87.62 87 ASP A C 1
ATOM 714 O O . ASP A 1 87 ? -7.872 -3.819 1.235 1.00 87.62 87 ASP A O 1
ATOM 718 N N . VAL A 1 88 ? -8.183 -3.234 3.381 1.00 86.94 88 VAL A N 1
ATOM 719 C CA . VAL A 1 88 ? -7.500 -1.931 3.274 1.00 86.94 88 VAL A CA 1
ATOM 720 C C . VAL A 1 88 ? -6.110 -2.062 2.649 1.00 86.94 88 VAL A C 1
ATOM 722 O O . VAL A 1 88 ? -5.711 -1.213 1.857 1.00 86.94 88 VAL A O 1
ATOM 725 N N . LYS A 1 89 ? -5.390 -3.158 2.927 1.00 88.00 89 LYS A N 1
ATOM 726 C CA . LYS A 1 89 ? -4.057 -3.407 2.359 1.00 88.00 89 LYS A CA 1
ATOM 727 C C . LYS A 1 89 ? -4.101 -3.534 0.829 1.00 88.00 89 LYS A C 1
ATOM 729 O O . LYS A 1 89 ? -3.210 -3.026 0.152 1.00 88.00 89 LYS A O 1
ATOM 734 N N . ASN A 1 90 ? -5.160 -4.125 0.267 1.00 91.12 90 ASN A N 1
ATOM 735 C CA . ASN A 1 90 ? -5.346 -4.225 -1.183 1.00 91.12 90 ASN A CA 1
ATOM 736 C C . ASN A 1 90 ? -5.720 -2.892 -1.849 1.00 91.12 90 ASN A C 1
ATOM 738 O O . ASN A 1 90 ? -5.632 -2.789 -3.074 1.00 91.12 90 ASN A O 1
ATOM 742 N N . MET A 1 91 ? -6.105 -1.870 -1.081 1.00 90.69 91 MET A N 1
ATOM 743 C CA . MET A 1 91 ? -6.406 -0.537 -1.613 1.00 90.69 91 MET A CA 1
ATOM 744 C C . MET A 1 91 ? -5.141 0.283 -1.912 1.00 90.69 91 MET A C 1
ATOM 746 O O . MET A 1 91 ? -5.223 1.300 -2.603 1.00 90.69 91 MET A O 1
ATOM 750 N N . TYR A 1 92 ? -3.972 -0.142 -1.421 1.00 91.56 92 TYR A N 1
ATOM 751 C CA . TYR A 1 92 ? -2.714 0.569 -1.630 1.00 91.56 92 TYR A CA 1
ATOM 752 C C . TYR A 1 92 ? -1.982 0.081 -2.880 1.00 91.56 92 TYR A C 1
ATOM 754 O O . TYR A 1 92 ? -1.608 -1.088 -3.010 1.00 91.56 92 TYR A O 1
ATOM 762 N N . LEU A 1 93 ? -1.726 1.026 -3.782 1.00 92.88 93 LEU A N 1
ATOM 763 C CA . LEU A 1 93 ? -0.899 0.853 -4.968 1.00 92.88 93 LEU A CA 1
ATOM 764 C C . LEU A 1 93 ? 0.381 1.674 -4.804 1.00 92.88 93 LEU A C 1
ATOM 766 O O . LEU A 1 93 ? 0.342 2.899 -4.702 1.00 92.88 93 LEU A O 1
ATOM 770 N N . LEU A 1 94 ? 1.518 0.989 -4.774 1.00 90.62 94 LEU A N 1
ATOM 771 C CA . LEU A 1 94 ? 2.828 1.571 -4.523 1.00 90.62 94 LEU A CA 1
ATOM 772 C C . LEU A 1 94 ? 3.502 1.969 -5.835 1.00 90.62 94 LEU A C 1
ATOM 774 O O . LEU A 1 94 ? 3.575 1.182 -6.788 1.00 90.62 94 LEU A O 1
ATOM 778 N N . ASN A 1 95 ? 4.001 3.204 -5.870 1.00 89.50 95 ASN A N 1
ATOM 779 C CA . ASN A 1 95 ? 4.754 3.746 -6.990 1.00 89.50 95 ASN A CA 1
ATOM 780 C C . ASN A 1 95 ? 6.212 3.259 -6.924 1.00 89.50 95 ASN A C 1
ATOM 782 O O . ASN A 1 95 ? 6.867 3.398 -5.897 1.00 89.50 95 ASN A O 1
ATOM 786 N N . CYS A 1 96 ? 6.716 2.689 -8.020 1.00 86.50 96 CYS A N 1
ATOM 787 C CA . CYS A 1 96 ? 8.083 2.166 -8.116 1.00 86.50 96 CYS A CA 1
ATOM 788 C C . CYS A 1 96 ? 9.111 3.177 -8.653 1.00 86.50 96 CYS A C 1
ATOM 790 O O . CYS A 1 96 ? 10.265 2.807 -8.874 1.00 86.50 96 CYS A O 1
ATOM 792 N N . TRP A 1 97 ? 8.694 4.420 -8.889 1.00 87.62 97 TRP A N 1
ATOM 793 C CA . TRP A 1 97 ? 9.510 5.502 -9.421 1.00 87.62 97 TRP A CA 1
ATOM 794 C C . TRP A 1 97 ? 9.917 6.463 -8.307 1.00 87.62 97 TRP A C 1
ATOM 796 O O . TRP A 1 97 ? 9.083 6.910 -7.520 1.00 87.62 97 TRP A O 1
ATOM 806 N N . HIS A 1 98 ? 11.197 6.812 -8.274 1.00 87.88 98 HIS A N 1
ATOM 807 C CA . HIS A 1 98 ? 11.766 7.705 -7.275 1.00 87.88 98 HIS A CA 1
ATOM 808 C C . HIS A 1 98 ? 12.728 8.689 -7.944 1.00 87.88 98 HIS A C 1
ATOM 810 O O . HIS A 1 98 ? 13.586 8.283 -8.720 1.00 87.88 98 HIS A O 1
ATOM 816 N N . MET A 1 99 ? 12.579 9.984 -7.671 1.00 88.38 99 MET A N 1
ATOM 817 C CA . MET A 1 99 ? 13.527 11.004 -8.133 1.00 88.38 99 MET A CA 1
ATOM 818 C C . MET A 1 99 ? 14.752 10.996 -7.216 1.00 88.38 99 MET A C 1
ATOM 820 O O . MET A 1 99 ? 14.588 11.196 -6.015 1.00 88.38 99 MET A O 1
ATOM 824 N N . ASN A 1 100 ? 15.946 10.760 -7.765 1.00 83.38 100 ASN A N 1
ATOM 825 C CA . ASN A 1 100 ? 17.196 10.765 -7.001 1.00 83.38 100 ASN A CA 1
ATOM 826 C C . ASN A 1 100 ? 18.404 11.050 -7.909 1.00 83.38 100 ASN A C 1
ATOM 828 O O . ASN A 1 100 ? 18.581 10.373 -8.923 1.00 83.38 100 ASN A O 1
ATOM 832 N N . ASP A 1 101 ? 19.238 12.017 -7.523 1.00 80.19 101 ASP A N 1
ATOM 833 C CA . ASP A 1 101 ? 20.443 12.430 -8.255 1.00 80.19 101 ASP A CA 1
ATOM 834 C C . ASP A 1 101 ? 21.729 11.709 -7.809 1.00 80.19 101 ASP A C 1
ATOM 836 O O . ASP A 1 101 ? 22.727 11.747 -8.545 1.00 80.19 101 ASP A O 1
ATOM 840 N N . ASP A 1 102 ? 21.698 11.023 -6.662 1.00 70.06 102 ASP A N 1
ATOM 841 C CA . ASP A 1 102 ? 22.825 10.252 -6.131 1.00 70.06 102 ASP A CA 1
ATOM 842 C C . ASP A 1 102 ? 23.163 9.075 -7.064 1.00 70.06 102 ASP A C 1
ATOM 844 O O . ASP A 1 102 ? 22.295 8.588 -7.787 1.00 70.06 102 ASP A O 1
ATOM 848 N N . VAL A 1 103 ? 24.434 8.653 -7.105 1.00 55.19 103 VAL A N 1
ATOM 849 C CA . VAL A 1 103 ? 24.952 7.510 -7.893 1.00 55.19 103 VAL A CA 1
ATOM 850 C C . VAL A 1 103 ? 25.497 6.456 -6.948 1.00 55.19 103 VAL A C 1
ATOM 852 O O . VAL A 1 103 ? 26.284 6.845 -6.058 1.00 55.19 103 VAL A O 1
#

Foldseek 3Di:
DDPDPDPPDDDDPDPPFDKDFDDDPVQVVVCVVVVDFAWDQQVPDPDPCRQPDDPVVLVVQLVVCVVVVNPPVCSVVVSVCVCVVVVRSRVDTHHRMDGDPDD

Radius of gyration: 19.88 Å; chains: 1; bounding box: 47×45×49 Å

pLDDT: mean 87.68, std 10.17, range [43.06, 97.69]

Sequence (103 aa):
MEDNLKSVFIKPDNENIKIWRFLDFPKFASMLDKHSLFFSNAVKMDDAFEGELPKSNLDWIKTMFEKAGTPLEQISKQIKLSIDNFDVKNMYLLNCWHMNDDV